Protein AF-A0AAV3RNF5-F1 (afdb_monomer)

Organism: Lithospermum erythrorhizon (NCBI:txid34254)

Radius of gyration: 31.33 Å; Cα contacts (8 Å, |Δi|>4): 77; chains: 1; bounding box: 68×62×92 Å

Sequence (145 aa):
MNTSKTHSNHASTTTNTDNTSTSNSPACAVCKFRRRKCSKDCKLAPYFPANKERDFLNVHKLFGVNNLMRVLESVKATKEKEIAMKTMIIEARLREEDPVEGCCRMINAIRRQIVYYEIELNLVLRQLELCRNHHTLVQNEKRMV

Nearest PDB structures (foldseek):
  5ly0-assembly1_B  TM=9.431E-01  e=1.963E-08  Triticum turgidum

Solvent-accessible surface area (backbone atoms only — not comparable to full-atom values): 8641 Å² total; per-residue (Å²): 136,81,88,79,88,86,82,89,78,90,80,91,76,93,69,94,67,86,72,82,68,82,65,88,66,76,40,18,26,64,28,51,75,69,74,44,86,56,59,94,82,42,87,57,36,88,80,20,38,58,88,33,42,68,53,47,50,31,30,41,72,70,58,28,68,68,53,50,51,52,54,53,67,72,43,83,53,69,69,55,35,52,50,52,53,52,49,48,40,50,47,18,47,34,31,67,79,30,77,84,52,26,56,53,51,58,54,52,51,52,53,51,50,52,54,50,52,53,52,53,50,52,52,52,52,52,51,51,50,54,53,52,51,51,53,51,52,56,53,52,58,66,69,77,109

Mean predicted aligned error: 11.34 Å

Secondary structure (DSSP, 8-state):
------------------------PPPPHHHHHTTSPPPTT-TTTTTS-TT-HHHHHHHHHHT-HHHHHHHHHH--SHHHHHHHHHHHHHHHHHHHH-TTTTHHHHHHHHHHHHHHHHHHHHHHHHHHHHHHHHHHHHHHHHH--

Structure (mmCIF, N/CA/C/O backbone):
data_AF-A0AAV3RNF5-F1
#
_entry.id   AF-A0AAV3RNF5-F1
#
loop_
_atom_site.group_PDB
_atom_site.id
_atom_site.type_symbol
_atom_site.label_atom_id
_atom_site.label_alt_id
_atom_site.label_comp_id
_atom_site.label_asym_id
_atom_site.label_entity_id
_atom_site.label_seq_id
_atom_site.pdbx_PDB_ins_code
_atom_site.Cartn_x
_atom_site.Cartn_y
_atom_site.Cartn_z
_atom_site.occupancy
_atom_site.B_iso_or_equiv
_atom_site.auth_seq_id
_atom_site.auth_comp_id
_atom_site.auth_asym_id
_atom_site.auth_atom_id
_atom_site.pdbx_PDB_model_num
ATOM 1 N N . MET A 1 1 ? 14.821 50.689 22.768 1.00 38.28 1 MET A N 1
ATOM 2 C CA . MET A 1 1 ? 13.853 51.215 23.746 1.00 38.28 1 MET A CA 1
ATOM 3 C C . MET A 1 1 ? 13.130 50.053 24.400 1.00 38.28 1 MET A C 1
ATOM 5 O O . MET A 1 1 ? 12.498 49.267 23.715 1.00 38.28 1 MET A O 1
ATOM 9 N N . ASN A 1 2 ? 13.301 49.994 25.717 1.00 34.19 2 ASN A N 1
ATOM 10 C CA . ASN A 1 2 ? 12.414 49.441 26.738 1.00 34.19 2 ASN A CA 1
ATOM 11 C C . ASN A 1 2 ? 12.231 47.920 26.811 1.00 34.19 2 ASN A C 1
ATOM 13 O O . ASN A 1 2 ? 11.249 47.334 26.374 1.00 34.19 2 ASN A O 1
ATOM 17 N N . THR A 1 3 ? 13.175 47.332 27.543 1.00 38.16 3 THR A N 1
ATOM 18 C CA . THR A 1 3 ? 12.940 46.274 28.527 1.00 38.16 3 THR A CA 1
ATOM 19 C C . THR A 1 3 ? 11.841 46.662 29.524 1.00 38.16 3 THR A C 1
ATOM 21 O O . THR A 1 3 ? 11.853 47.775 30.053 1.00 38.16 3 THR A O 1
ATOM 24 N N . SER A 1 4 ? 10.959 45.731 29.878 1.00 40.38 4 SER A N 1
ATOM 25 C CA . SER A 1 4 ? 10.197 45.772 31.133 1.00 40.38 4 SER A CA 1
ATOM 26 C C . SER A 1 4 ? 9.967 44.348 31.633 1.00 40.38 4 SER A C 1
ATOM 28 O O . SER A 1 4 ? 9.282 43.550 31.003 1.00 40.38 4 SER A O 1
ATOM 30 N N . LYS A 1 5 ? 10.617 44.046 32.760 1.00 42.59 5 LYS A N 1
ATOM 31 C CA . LYS A 1 5 ? 10.325 42.929 33.662 1.00 42.59 5 LYS A CA 1
ATOM 32 C C . LYS A 1 5 ? 9.011 43.212 34.388 1.00 42.59 5 LYS A C 1
ATOM 34 O O . LYS A 1 5 ? 8.830 44.347 34.814 1.00 42.59 5 LYS A O 1
ATOM 39 N N . THR A 1 6 ? 8.244 42.177 34.717 1.00 38.56 6 THR A N 1
ATOM 40 C CA . THR A 1 6 ? 7.567 42.088 36.021 1.00 38.56 6 THR A CA 1
ATOM 41 C C . THR A 1 6 ? 7.509 40.641 36.509 1.00 38.56 6 THR A C 1
ATOM 43 O O . THR A 1 6 ? 7.542 39.686 35.738 1.00 38.56 6 THR A O 1
ATOM 46 N N . HIS A 1 7 ? 7.549 40.538 37.834 1.00 32.91 7 HIS A N 1
ATOM 47 C CA . HIS A 1 7 ? 7.773 39.377 38.685 1.00 32.91 7 HIS A CA 1
ATOM 48 C C . HIS A 1 7 ? 6.473 38.685 39.134 1.00 32.91 7 HIS A C 1
ATOM 50 O O . HIS A 1 7 ? 5.411 39.301 39.106 1.00 32.91 7 HIS A O 1
ATOM 56 N N . SER A 1 8 ? 6.670 37.503 39.744 1.00 36.91 8 SER A N 1
ATOM 57 C CA . SER A 1 8 ? 5.887 36.908 40.850 1.00 36.91 8 SER A CA 1
ATOM 58 C C . SER A 1 8 ? 4.568 36.224 40.489 1.00 36.91 8 SER A C 1
ATOM 60 O O . SER A 1 8 ? 3.853 36.668 39.608 1.00 36.91 8 SER A O 1
ATOM 62 N N . ASN A 1 9 ? 4.091 35.197 41.191 1.00 36.72 9 ASN A N 1
ATOM 63 C CA . ASN A 1 9 ? 4.619 34.184 42.117 1.00 36.72 9 ASN A CA 1
ATOM 64 C C . ASN A 1 9 ? 3.431 33.225 42.367 1.00 36.72 9 ASN A C 1
ATOM 66 O O . ASN A 1 9 ? 2.287 33.654 42.283 1.00 36.72 9 ASN A O 1
ATOM 70 N N . HIS A 1 10 ? 3.730 31.971 42.714 1.00 38.62 10 HIS A N 1
ATOM 71 C CA . HIS A 1 10 ? 2.947 31.050 43.560 1.00 38.62 10 HIS A CA 1
ATOM 72 C C . HIS A 1 10 ? 1.403 31.024 43.494 1.00 38.62 10 HIS A C 1
ATOM 74 O O . HIS A 1 10 ? 0.740 31.942 43.957 1.00 38.62 10 HIS A O 1
ATOM 80 N N . ALA A 1 11 ? 0.847 29.847 43.187 1.00 34.78 11 ALA A N 1
ATOM 81 C CA . ALA A 1 11 ? -0.010 29.104 44.125 1.00 34.78 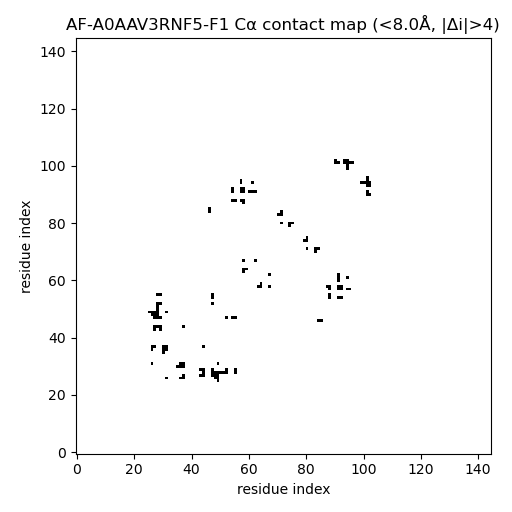11 ALA A CA 1
ATOM 82 C C . ALA A 1 11 ? -0.370 27.726 43.550 1.00 34.78 11 ALA A C 1
ATOM 84 O O . ALA A 1 11 ? -0.955 27.607 42.477 1.00 34.78 11 ALA A O 1
ATOM 85 N N . SER A 1 12 ? -0.028 26.678 44.296 1.00 43.38 12 SER A N 1
ATOM 86 C CA . SER A 1 12 ? -0.557 25.333 44.108 1.00 43.38 12 SER A CA 1
ATOM 87 C C . SER A 1 12 ? -2.062 25.346 44.371 1.00 43.38 12 SER A C 1
ATOM 89 O O . SER A 1 12 ? -2.509 25.852 45.399 1.00 43.38 12 SER A O 1
ATOM 91 N N . THR A 1 13 ? -2.857 24.745 43.493 1.00 32.03 13 THR A N 1
ATOM 92 C CA . THR A 1 13 ? -4.208 24.304 43.848 1.00 32.03 13 THR A CA 1
ATOM 93 C C . THR A 1 13 ? -4.462 22.954 43.206 1.00 32.03 13 THR A C 1
ATOM 95 O O . THR A 1 13 ? -4.762 22.827 42.022 1.00 32.03 13 THR A O 1
ATOM 98 N N . THR A 1 14 ? -4.312 21.931 44.036 1.00 44.72 14 THR A N 1
ATOM 99 C CA . THR A 1 14 ? -4.869 20.600 43.858 1.00 44.72 14 THR A CA 1
ATOM 100 C C . THR A 1 14 ? -6.376 20.740 43.657 1.00 44.72 14 THR A C 1
ATOM 102 O O . THR A 1 14 ? -7.098 21.075 44.590 1.00 44.72 14 THR A O 1
ATOM 105 N N . THR A 1 15 ? -6.865 20.487 42.448 1.00 36.28 15 THR A N 1
ATOM 106 C CA . THR A 1 15 ? -8.278 20.173 42.223 1.00 36.28 15 THR A CA 1
ATOM 107 C C . THR A 1 15 ? -8.352 18.941 41.338 1.00 36.28 15 THR A C 1
ATOM 109 O O . THR A 1 15 ? -8.167 18.999 40.125 1.00 36.28 15 THR A O 1
ATOM 112 N N . ASN A 1 16 ? -8.619 17.800 41.980 1.00 51.03 16 ASN A N 1
ATOM 113 C CA . ASN A 1 16 ? -9.244 16.660 41.326 1.00 51.03 16 ASN A CA 1
ATOM 114 C C . ASN A 1 16 ? -10.481 17.181 40.596 1.00 51.03 16 ASN A C 1
ATOM 116 O O . ASN A 1 16 ? -11.468 17.559 41.221 1.00 51.03 16 ASN A O 1
ATOM 120 N N . THR A 1 17 ? -10.404 17.238 39.275 1.00 38.69 17 THR A N 1
ATOM 121 C CA . THR A 1 17 ? -11.567 17.435 38.422 1.00 38.69 17 THR A CA 1
ATOM 122 C C . THR A 1 17 ? -11.641 16.225 37.515 1.00 38.69 17 THR A C 1
ATOM 124 O O . THR A 1 17 ? -10.989 16.158 36.472 1.00 38.69 17 THR A O 1
ATOM 127 N N . ASP A 1 18 ? -12.456 15.261 37.944 1.00 48.28 18 ASP A N 1
ATOM 128 C CA . ASP A 1 18 ? -13.138 14.317 37.069 1.00 48.28 18 ASP A CA 1
ATOM 129 C C . ASP A 1 18 ? -13.952 15.117 36.048 1.00 48.28 18 ASP A C 1
ATOM 131 O O . ASP A 1 18 ? -15.165 15.307 36.151 1.00 48.28 18 ASP A O 1
ATOM 135 N N . ASN A 1 19 ? -13.262 15.635 35.036 1.00 44.78 19 ASN A N 1
ATOM 136 C CA . ASN A 1 19 ? -13.886 16.258 33.891 1.00 44.78 19 ASN A CA 1
ATOM 137 C C . ASN A 1 19 ? -14.363 15.142 32.974 1.00 44.78 19 ASN A C 1
ATOM 139 O O . ASN A 1 19 ? -13.759 14.827 31.938 1.00 44.78 19 ASN A O 1
ATOM 143 N N . THR A 1 20 ? -15.529 14.616 33.348 1.00 50.09 20 THR A N 1
ATOM 144 C CA . THR A 1 20 ? -16.537 14.050 32.451 1.00 50.09 20 THR A CA 1
ATOM 145 C C . THR A 1 20 ? -16.952 15.140 31.458 1.00 50.09 20 THR A C 1
ATOM 147 O O . THR A 1 20 ? -18.059 15.660 31.452 1.00 50.09 20 THR A O 1
ATOM 150 N N . SER A 1 21 ? -16.000 15.531 30.616 1.00 43.62 21 SER A N 1
ATOM 151 C CA . SER A 1 21 ? -16.215 16.350 29.445 1.00 43.62 21 SER A CA 1
ATOM 152 C C . SER A 1 21 ? -16.916 15.439 28.458 1.00 43.62 21 SER A C 1
ATOM 154 O O . SER A 1 21 ? -16.294 14.676 27.716 1.00 43.62 21 SER A O 1
ATOM 156 N N . THR A 1 22 ? -18.242 15.495 28.472 1.00 50.34 22 THR A N 1
ATOM 157 C CA . THR A 1 22 ? -19.086 15.094 27.351 1.00 50.34 22 THR A CA 1
ATOM 158 C C . THR A 1 22 ? -18.809 16.067 26.203 1.00 50.34 22 THR A C 1
ATOM 160 O O . THR A 1 22 ? -19.655 16.847 25.787 1.00 50.34 22 THR A O 1
ATOM 163 N N . SER A 1 23 ? -17.574 16.067 25.696 1.00 50.94 23 SER A N 1
ATOM 164 C CA . SER A 1 23 ? -17.303 16.570 24.366 1.00 50.94 23 SER A CA 1
ATOM 165 C C . SER A 1 23 ? -18.056 15.630 23.439 1.00 50.94 23 SER A C 1
ATOM 167 O O . SER A 1 23 ? -17.708 14.449 23.348 1.00 50.94 23 SER A O 1
ATOM 169 N N . ASN A 1 24 ? -19.090 16.133 22.767 1.00 62.59 24 ASN A N 1
ATOM 170 C CA . ASN A 1 24 ? -19.763 15.461 21.654 1.00 62.59 24 ASN A CA 1
ATOM 171 C C . ASN A 1 24 ? -18.814 15.345 20.444 1.00 62.59 24 ASN A C 1
ATOM 173 O O . ASN A 1 24 ? -19.161 15.687 19.319 1.00 62.59 24 ASN A O 1
ATOM 177 N N . SER A 1 25 ? -17.576 14.904 20.669 1.00 72.38 25 SER A N 1
ATOM 178 C CA . SER A 1 25 ? -16.649 14.553 19.613 1.00 72.38 25 SER A CA 1
ATOM 179 C C . SER A 1 25 ? -17.159 13.258 18.986 1.00 72.38 25 SER A C 1
ATOM 181 O O . SER A 1 25 ? -17.370 12.280 19.719 1.00 72.38 25 SER A O 1
ATOM 183 N N . PRO A 1 26 ? -17.377 13.228 17.664 1.00 86.25 26 PRO A N 1
ATOM 184 C CA . PRO A 1 26 ? -17.904 12.050 16.998 1.00 86.25 26 PRO A CA 1
ATOM 185 C C . PRO A 1 26 ? -16.987 10.850 17.252 1.00 86.25 26 PRO A C 1
ATOM 187 O O . PRO A 1 26 ? -15.759 10.968 17.236 1.00 86.25 26 PRO A O 1
ATOM 190 N N . ALA A 1 27 ? -17.586 9.685 17.508 1.00 94.62 27 ALA A N 1
ATOM 191 C CA . ALA A 1 27 ? -16.824 8.454 17.663 1.00 94.62 27 ALA A CA 1
ATOM 192 C C . ALA A 1 27 ? -16.014 8.181 16.387 1.00 94.62 27 ALA A C 1
ATOM 194 O O . ALA A 1 27 ? -16.511 8.370 15.277 1.00 94.62 27 ALA A O 1
ATOM 195 N N . CYS A 1 28 ? -14.776 7.706 16.541 1.00 96.31 28 CYS A N 1
ATOM 196 C CA . CYS A 1 28 ? -13.977 7.269 15.399 1.00 96.31 28 CYS A CA 1
ATOM 197 C C . CYS A 1 28 ? -14.695 6.135 14.642 1.00 96.31 28 CYS A C 1
ATOM 199 O O . CYS A 1 28 ? -15.517 5.419 15.230 1.00 96.31 28 CYS A O 1
ATOM 201 N N . ALA A 1 29 ? -14.370 5.928 13.365 1.00 96.38 29 ALA A N 1
ATOM 202 C CA . ALA A 1 29 ? -15.084 4.971 12.518 1.00 96.38 29 ALA A CA 1
ATOM 203 C C . ALA A 1 29 ? -15.090 3.544 13.100 1.00 96.38 29 ALA A C 1
ATOM 205 O O . ALA A 1 29 ? -16.106 2.853 13.054 1.00 96.38 29 ALA A O 1
ATOM 206 N N . VAL A 1 30 ? -13.994 3.128 13.745 1.00 95.31 30 VAL A N 1
ATOM 207 C CA . VAL A 1 30 ? -13.887 1.804 14.384 1.00 95.31 30 VAL A CA 1
ATOM 208 C C . VAL A 1 30 ? -14.840 1.677 15.576 1.00 95.31 30 VAL A C 1
ATOM 210 O O . VAL A 1 30 ? -15.520 0.663 15.743 1.00 95.31 30 VAL A O 1
ATOM 213 N N . CYS A 1 31 ? -14.877 2.689 16.446 1.00 95.75 31 CYS A N 1
ATOM 214 C CA . CYS A 1 31 ? -15.722 2.675 17.640 1.00 95.75 31 CYS A CA 1
ATOM 215 C C . CYS A 1 31 ? -17.203 2.799 17.275 1.00 95.75 31 CYS A C 1
ATOM 217 O O . CYS A 1 31 ? -18.021 2.100 17.873 1.00 95.75 31 CYS A O 1
ATOM 219 N N . LYS A 1 32 ? -17.525 3.602 16.250 1.00 94.94 32 LYS A N 1
ATOM 220 C CA . LYS A 1 32 ? -18.864 3.677 15.660 1.00 94.94 32 LYS A CA 1
ATOM 221 C C . LYS A 1 32 ? -19.306 2.312 15.127 1.00 94.94 32 LYS A C 1
ATOM 223 O O . LYS A 1 32 ? -20.373 1.839 15.506 1.00 94.94 32 LYS A O 1
ATOM 228 N N . PHE A 1 33 ? -18.463 1.637 14.341 1.00 94.06 33 PHE A N 1
ATOM 229 C CA . PHE A 1 33 ? -18.748 0.291 13.829 1.00 94.06 33 PHE A CA 1
ATOM 230 C C . PHE A 1 33 ? -18.991 -0.727 14.952 1.00 94.06 33 PHE A C 1
ATOM 232 O O . PHE A 1 33 ? -19.930 -1.515 14.894 1.00 94.06 33 PHE A O 1
ATOM 239 N N . ARG A 1 34 ? -18.188 -0.668 16.022 1.00 92.44 34 ARG A N 1
ATOM 240 C CA . ARG A 1 34 ? -18.346 -1.517 17.215 1.00 92.44 34 ARG A CA 1
ATOM 241 C C . ARG A 1 34 ? -19.475 -1.082 18.160 1.00 92.44 34 ARG A C 1
ATOM 243 O O . ARG A 1 34 ? -19.637 -1.711 19.200 1.00 92.44 34 ARG A O 1
ATOM 250 N N . ARG A 1 35 ? -20.219 -0.016 17.839 1.00 93.31 35 ARG A N 1
ATOM 251 C CA . ARG A 1 35 ? -21.309 0.545 18.659 1.00 93.31 35 ARG A CA 1
ATOM 252 C C . ARG A 1 35 ? -20.896 0.842 20.110 1.00 93.31 35 ARG A C 1
ATOM 254 O O . ARG A 1 35 ? -21.662 0.607 21.039 1.00 93.31 35 ARG A O 1
ATOM 261 N N . ARG A 1 36 ? -19.679 1.363 20.315 1.00 93.38 36 ARG A N 1
ATOM 262 C CA . ARG A 1 36 ? -19.146 1.725 21.644 1.00 93.38 36 ARG A CA 1
ATOM 263 C C . ARG A 1 36 ? -18.671 3.174 21.699 1.00 93.38 36 ARG A C 1
ATOM 265 O O . ARG A 1 36 ? -18.277 3.742 20.679 1.00 93.38 36 ARG A O 1
ATOM 272 N N . LYS A 1 37 ? -18.624 3.750 22.905 1.00 93.38 37 LYS A N 1
ATOM 273 C CA . LYS A 1 37 ? -18.054 5.088 23.125 1.00 93.38 37 LYS A CA 1
ATOM 274 C C . LYS A 1 37 ? -16.566 5.097 22.752 1.00 93.38 37 LYS A C 1
ATOM 276 O O . LYS A 1 37 ? -15.821 4.180 23.099 1.00 93.38 37 LYS A O 1
ATOM 281 N N . CYS A 1 38 ? -16.134 6.131 22.034 1.00 95.50 38 CYS A N 1
ATOM 282 C CA . CYS A 1 38 ? -14.726 6.326 21.706 1.00 95.50 38 CYS A CA 1
ATOM 283 C C . CYS A 1 38 ? -14.022 7.021 22.879 1.00 95.50 38 CYS A C 1
ATOM 285 O O . CYS A 1 38 ? -14.391 8.138 23.234 1.00 95.50 38 CYS A O 1
ATOM 287 N N . SER A 1 39 ? -13.031 6.358 23.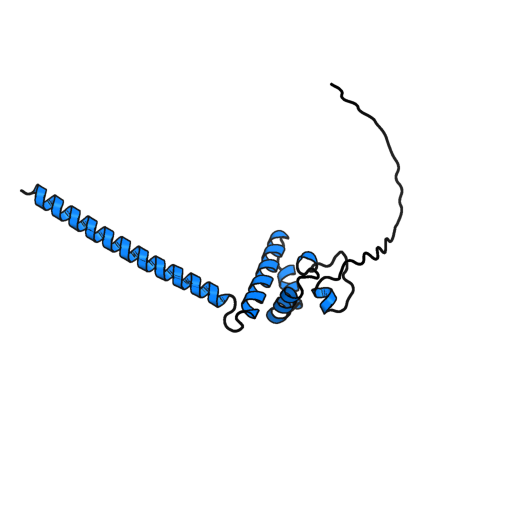485 1.00 93.25 39 SER A N 1
ATOM 288 C CA . SER A 1 39 ? -12.159 6.983 24.491 1.00 93.25 39 SER A CA 1
ATOM 289 C C . SER A 1 39 ? -11.198 7.982 23.835 1.00 93.25 39 SER A C 1
ATOM 291 O O . SER A 1 39 ? -10.872 7.835 22.653 1.00 93.25 39 SER A O 1
ATOM 293 N N . LYS A 1 40 ? -10.707 8.951 24.618 1.00 90.06 40 LYS A N 1
ATOM 294 C CA . LYS A 1 40 ? -9.625 9.864 24.216 1.00 90.06 40 LYS A CA 1
ATOM 295 C C . LYS A 1 40 ? -8.326 9.100 23.911 1.00 90.06 40 LYS A C 1
ATOM 297 O O . LYS A 1 40 ? -7.615 9.473 22.988 1.00 90.06 40 LYS A O 1
ATOM 302 N N . ASP A 1 41 ? -8.109 7.954 24.563 1.00 91.69 41 ASP A N 1
ATOM 303 C CA . ASP A 1 41 ? -6.930 7.089 24.370 1.00 91.69 41 ASP A CA 1
ATOM 304 C C . ASP A 1 41 ? -7.121 6.022 23.275 1.00 91.69 41 ASP A C 1
ATOM 306 O O . ASP A 1 41 ? -6.454 4.982 23.245 1.00 91.69 41 ASP A O 1
ATOM 310 N N . CYS A 1 42 ? -8.086 6.213 22.371 1.00 92.88 42 CYS A N 1
ATOM 311 C CA . CYS A 1 42 ? -8.339 5.250 21.307 1.00 92.88 42 CYS A CA 1
ATOM 312 C C . CYS A 1 42 ? -7.165 5.206 20.314 1.00 92.88 42 CYS A C 1
ATOM 314 O O . CYS A 1 42 ? -7.048 6.060 19.438 1.00 92.88 42 CYS A O 1
ATOM 316 N N . LYS A 1 43 ? -6.360 4.136 20.377 1.00 91.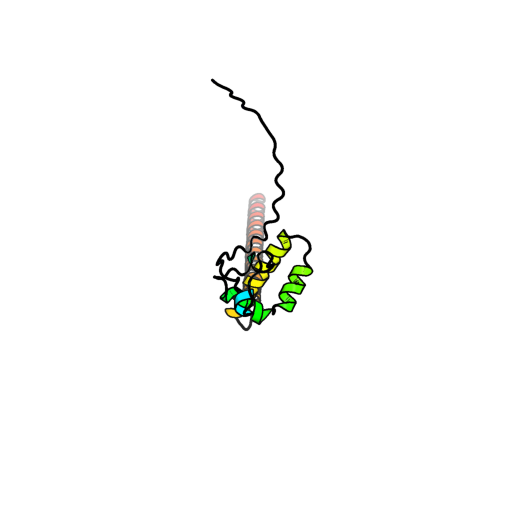69 43 LYS A N 1
ATOM 317 C CA . LYS A 1 43 ? -5.201 3.903 19.488 1.00 91.69 43 LYS A CA 1
ATOM 318 C C . LYS A 1 43 ? -5.522 3.978 17.988 1.00 91.69 43 LYS A C 1
ATOM 320 O O . LYS A 1 43 ? -4.643 4.269 17.189 1.00 91.69 43 LYS A O 1
ATOM 325 N N . LEU A 1 44 ? -6.766 3.685 17.601 1.00 93.19 44 LEU A N 1
ATOM 326 C CA . LEU A 1 44 ? -7.200 3.662 16.201 1.00 93.19 44 LEU A CA 1
ATOM 327 C C . LEU A 1 44 ? -7.856 4.972 15.739 1.00 93.19 44 LEU A C 1
ATOM 329 O O . LEU A 1 44 ? -8.024 5.168 14.537 1.00 93.19 44 LEU A O 1
ATOM 333 N N . ALA A 1 45 ? -8.219 5.870 16.659 1.00 94.62 45 ALA A N 1
ATOM 334 C CA . ALA A 1 45 ? -8.883 7.125 16.316 1.00 94.62 45 ALA A CA 1
ATOM 335 C C . ALA A 1 45 ? -8.048 8.055 15.413 1.00 94.62 45 ALA A C 1
ATOM 337 O O . ALA A 1 45 ? -8.639 8.609 14.487 1.00 94.62 45 ALA A O 1
ATOM 338 N N . PRO A 1 46 ? -6.713 8.184 15.583 1.00 93.62 46 PRO A N 1
ATOM 339 C CA . PRO A 1 46 ? -5.892 9.000 14.683 1.00 93.62 46 PRO A CA 1
ATOM 340 C C . PRO A 1 46 ? -5.913 8.524 13.223 1.00 93.62 46 PRO A C 1
ATOM 342 O O . PRO A 1 46 ? -5.751 9.322 12.304 1.00 93.62 46 PRO A O 1
ATOM 345 N N . TYR A 1 47 ? -6.121 7.225 13.003 1.00 94.75 47 TYR A N 1
ATOM 346 C CA . TYR A 1 47 ? -6.062 6.608 11.677 1.00 94.75 47 TYR A CA 1
ATOM 347 C C . TYR A 1 47 ? -7.433 6.506 11.008 1.00 94.75 47 TYR A C 1
ATOM 349 O O . TYR A 1 47 ? -7.542 6.662 9.791 1.00 94.75 47 TYR A O 1
ATOM 357 N N . PHE A 1 48 ? -8.479 6.299 11.811 1.00 96.06 48 PHE A N 1
ATOM 358 C CA . PHE A 1 48 ? -9.859 6.140 11.360 1.00 96.06 48 PHE A CA 1
ATOM 359 C C . PHE A 1 48 ? -10.792 7.169 12.016 1.00 96.06 48 PHE A C 1
ATOM 361 O O . PHE A 1 48 ? -11.686 6.788 12.780 1.00 96.06 48 PHE A O 1
ATOM 368 N N . PRO A 1 49 ? -10.615 8.476 11.746 1.00 95.50 49 PRO A N 1
ATOM 369 C CA . PRO A 1 49 ? -11.577 9.497 12.150 1.00 95.50 49 PRO A CA 1
ATOM 370 C C . PRO A 1 49 ? -12.977 9.204 11.583 1.00 95.50 49 PRO A C 1
ATOM 372 O O . PRO A 1 49 ? -13.149 8.366 10.698 1.00 95.50 49 PRO A O 1
ATOM 375 N N . ALA A 1 50 ? -13.996 9.897 12.091 1.00 94.88 50 ALA A N 1
ATOM 376 C CA . ALA A 1 50 ? -15.398 9.637 11.747 1.00 94.88 50 ALA A CA 1
ATOM 377 C C . ALA A 1 50 ? -15.709 9.725 10.236 1.00 94.88 50 ALA A C 1
ATOM 379 O O . ALA A 1 50 ? -16.605 9.048 9.755 1.00 94.88 50 ALA A O 1
ATOM 380 N N . ASN A 1 51 ? -14.953 10.508 9.463 1.00 94.75 51 ASN A N 1
ATOM 381 C CA . ASN A 1 51 ? -15.121 10.627 8.010 1.00 94.75 51 ASN A CA 1
ATOM 382 C C . ASN A 1 51 ? -14.422 9.519 7.195 1.00 94.75 51 ASN A C 1
ATOM 384 O O . ASN A 1 51 ? -14.581 9.470 5.979 1.00 94.75 51 ASN A O 1
ATOM 388 N N . LYS A 1 52 ? -13.655 8.626 7.833 1.00 95.69 52 LYS A N 1
ATOM 389 C CA . LYS A 1 52 ? -12.907 7.537 7.178 1.00 95.69 52 LYS A CA 1
ATOM 390 C C . LYS A 1 52 ? -13.539 6.161 7.400 1.00 95.69 52 LYS A C 1
ATOM 392 O O . LYS A 1 52 ? -12.848 5.156 7.554 1.00 95.69 52 LYS A O 1
ATOM 397 N N . GLU A 1 53 ? -14.870 6.105 7.402 1.00 96.44 53 GLU A N 1
ATOM 398 C CA . GLU A 1 53 ? -15.622 4.853 7.566 1.00 96.44 53 GLU A CA 1
ATOM 399 C C . GLU A 1 53 ? -15.329 3.841 6.458 1.00 96.44 53 GLU A C 1
ATOM 401 O O . GLU A 1 53 ? -15.097 2.672 6.759 1.00 96.44 53 GLU A O 1
ATOM 406 N N . ARG A 1 54 ? -15.246 4.286 5.199 1.00 97.12 54 ARG A N 1
ATOM 407 C CA . ARG A 1 54 ? -14.922 3.406 4.066 1.00 97.12 54 ARG A CA 1
ATOM 408 C C . ARG A 1 54 ? -13.527 2.790 4.189 1.00 97.12 54 ARG A C 1
ATOM 410 O O . ARG A 1 54 ? -13.390 1.578 4.059 1.00 97.12 54 ARG A O 1
ATOM 417 N N . ASP A 1 55 ? -12.521 3.599 4.527 1.00 97.62 55 ASP A N 1
ATOM 418 C CA . ASP A 1 55 ? -11.153 3.111 4.750 1.00 97.62 55 ASP A CA 1
ATOM 419 C C . ASP A 1 55 ? -11.123 2.047 5.863 1.00 97.62 55 ASP A C 1
ATOM 421 O O . ASP A 1 55 ? -10.477 1.009 5.716 1.00 97.62 55 ASP A O 1
ATOM 425 N N . PHE A 1 56 ? -11.863 2.262 6.959 1.00 97.69 56 PHE A N 1
ATOM 426 C CA . PHE A 1 56 ? -11.981 1.262 8.021 1.00 97.69 56 PHE A CA 1
ATOM 427 C C . PHE A 1 56 ? -12.658 -0.026 7.537 1.00 97.69 56 PHE A C 1
ATOM 429 O O . PHE A 1 56 ? -12.165 -1.112 7.838 1.00 97.69 56 PHE A O 1
ATOM 436 N N . LEU A 1 57 ? -13.764 0.068 6.794 1.00 97.81 57 LEU A N 1
ATOM 437 C CA . LEU A 1 57 ? -14.477 -1.103 6.275 1.00 97.81 57 LEU A CA 1
ATOM 438 C C . LEU A 1 57 ? -13.597 -1.936 5.337 1.00 97.81 57 LEU A C 1
ATOM 440 O O . LEU A 1 57 ? -13.594 -3.163 5.444 1.00 97.81 57 LEU A O 1
ATOM 444 N N . ASN A 1 58 ? -12.801 -1.287 4.489 1.00 98.12 58 ASN A N 1
ATOM 445 C CA . ASN A 1 58 ? -11.844 -1.962 3.617 1.00 98.12 58 ASN A CA 1
ATOM 446 C C . ASN A 1 58 ? -10.786 -2.713 4.427 1.00 98.12 58 ASN A C 1
ATOM 448 O O . ASN A 1 58 ? -10.567 -3.906 4.213 1.00 98.12 58 ASN A O 1
ATOM 452 N N . VAL A 1 59 ? -10.158 -2.039 5.396 1.00 98.06 59 VAL A N 1
ATOM 453 C CA . VAL A 1 59 ? -9.139 -2.652 6.265 1.00 98.06 59 VAL A CA 1
ATOM 454 C C . VAL A 1 59 ? -9.736 -3.796 7.080 1.00 98.06 59 VAL A C 1
ATOM 456 O O . VAL A 1 59 ? -9.116 -4.849 7.229 1.00 98.06 59 VAL A O 1
ATOM 459 N N . HIS A 1 60 ? -10.957 -3.625 7.580 1.00 97.44 60 HIS A N 1
ATOM 460 C CA . HIS A 1 60 ? -11.680 -4.663 8.298 1.00 97.44 60 HIS A CA 1
ATOM 461 C C . HIS A 1 60 ? -11.956 -5.884 7.415 1.00 97.44 60 HIS A C 1
ATOM 463 O O . HIS A 1 60 ? -11.756 -7.007 7.866 1.00 97.44 60 HIS A O 1
ATOM 469 N N . LYS A 1 61 ? -12.383 -5.672 6.168 1.00 97.00 61 LYS A N 1
ATOM 470 C CA . LYS A 1 61 ? -12.666 -6.748 5.215 1.00 97.00 61 LYS A CA 1
ATOM 471 C C . LYS A 1 61 ? -11.402 -7.508 4.809 1.00 97.00 61 LYS A C 1
ATOM 473 O O . LYS A 1 61 ? -11.454 -8.727 4.706 1.00 97.00 61 LYS A O 1
ATOM 478 N N . LEU A 1 62 ? -10.291 -6.805 4.575 1.00 97.25 62 LEU A N 1
ATOM 479 C CA . LEU A 1 62 ? -9.050 -7.424 4.105 1.00 97.25 62 LEU A CA 1
ATOM 480 C C . LEU A 1 62 ? -8.238 -8.065 5.237 1.00 97.25 62 LEU A C 1
ATOM 482 O O . LEU A 1 62 ? -7.815 -9.211 5.126 1.00 97.25 62 LEU A O 1
ATOM 486 N N . PHE A 1 63 ? -8.009 -7.330 6.324 1.00 96.62 63 PHE A N 1
ATOM 487 C CA . PHE A 1 63 ? -7.131 -7.771 7.409 1.00 96.62 63 PHE A CA 1
ATOM 488 C C . PHE A 1 63 ? -7.911 -8.236 8.637 1.00 96.62 63 PHE A C 1
ATOM 490 O O . PHE A 1 63 ? -7.480 -9.153 9.334 1.00 96.62 63 PHE A O 1
ATOM 497 N N . GLY A 1 64 ? -9.046 -7.604 8.929 1.00 96.00 64 GLY A N 1
ATOM 498 C CA . GLY A 1 64 ? -9.742 -7.753 10.206 1.00 96.00 64 GLY A CA 1
ATOM 499 C C . GLY A 1 64 ? -9.047 -6.995 11.344 1.00 96.00 64 GLY A C 1
ATOM 500 O O . GLY A 1 64 ? -7.846 -6.722 11.314 1.00 96.00 64 GLY A O 1
ATOM 501 N N . VAL A 1 65 ? -9.803 -6.647 12.395 1.00 92.81 65 VAL A N 1
ATOM 502 C CA . VAL A 1 65 ? -9.267 -5.801 13.485 1.00 92.81 65 VAL A CA 1
ATOM 503 C C . VAL A 1 65 ? -8.163 -6.501 14.282 1.00 92.81 65 VAL A C 1
ATOM 505 O O . VAL A 1 65 ? -7.218 -5.849 14.713 1.00 92.81 65 VAL A O 1
ATOM 508 N N . ASN A 1 66 ? -8.253 -7.818 14.478 1.00 93.62 66 ASN A N 1
ATOM 509 C CA . ASN A 1 66 ? -7.268 -8.548 15.282 1.00 93.62 66 ASN A CA 1
ATOM 510 C C . ASN A 1 66 ? -5.894 -8.572 14.600 1.00 93.62 66 ASN A C 1
ATOM 512 O O . ASN A 1 66 ? -4.888 -8.286 15.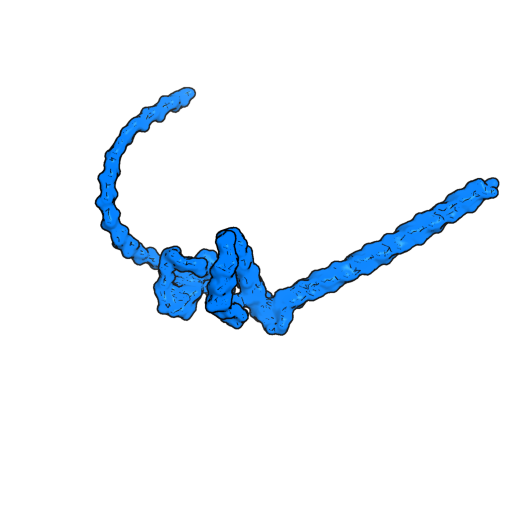245 1.00 93.62 66 ASN A O 1
ATOM 516 N N . ASN A 1 67 ? -5.849 -8.838 13.290 1.00 95.75 67 ASN A N 1
ATOM 517 C CA . ASN A 1 67 ? -4.592 -8.805 12.543 1.00 95.75 67 ASN A CA 1
ATOM 518 C C . ASN A 1 67 ? -4.042 -7.380 12.446 1.00 95.75 67 ASN A C 1
ATOM 520 O O . ASN A 1 67 ? -2.843 -7.192 12.626 1.00 95.75 67 ASN A O 1
ATOM 524 N N . LEU A 1 68 ? -4.911 -6.383 12.240 1.00 95.25 68 LEU A N 1
ATOM 525 C CA . LEU A 1 68 ? -4.534 -4.969 12.270 1.00 95.25 68 LEU A CA 1
ATOM 526 C C . LEU A 1 68 ? -3.819 -4.594 13.574 1.00 95.25 68 LEU A C 1
ATOM 528 O O . LEU A 1 68 ? -2.734 -4.018 13.547 1.00 95.25 68 LEU A O 1
ATOM 532 N N . MET A 1 69 ? -4.412 -4.949 14.717 1.00 93.88 69 MET A N 1
ATOM 533 C CA . MET A 1 69 ? -3.823 -4.679 16.030 1.00 93.88 69 MET A CA 1
ATOM 534 C C . MET A 1 69 ? -2.507 -5.434 16.223 1.00 93.88 69 MET A C 1
ATOM 536 O O . MET A 1 69 ? -1.531 -4.830 16.656 1.00 93.88 69 MET A O 1
ATOM 540 N N . ARG A 1 70 ? -2.447 -6.712 15.827 1.00 96.12 70 ARG A N 1
ATOM 541 C CA . ARG A 1 70 ? -1.230 -7.530 15.919 1.00 96.12 70 ARG A CA 1
ATOM 542 C C . ARG A 1 70 ? -0.064 -6.922 15.136 1.00 96.12 70 ARG A C 1
ATOM 544 O O . ARG A 1 70 ? 1.046 -6.852 15.656 1.00 96.12 70 ARG A O 1
ATOM 551 N N . VAL A 1 71 ? -0.307 -6.449 13.911 1.00 94.88 71 VAL A N 1
ATOM 552 C CA . VAL A 1 71 ? 0.714 -5.756 13.104 1.00 94.88 71 VAL A CA 1
ATOM 553 C C . VAL A 1 71 ? 1.155 -4.472 13.805 1.00 94.88 71 VAL A C 1
ATOM 555 O O . VAL A 1 71 ? 2.349 -4.257 13.996 1.00 94.88 71 VAL A O 1
ATOM 558 N N . LEU A 1 72 ? 0.210 -3.657 14.278 1.00 93.88 72 LEU A N 1
ATOM 559 C CA . LEU A 1 72 ? 0.518 -2.391 14.948 1.00 93.88 72 LEU A CA 1
ATOM 560 C C . LEU A 1 72 ? 1.300 -2.573 16.262 1.00 93.88 72 LEU A C 1
ATOM 562 O O . LEU A 1 72 ? 2.079 -1.701 16.646 1.00 93.88 72 LEU A O 1
ATOM 566 N N . GLU A 1 73 ? 1.088 -3.687 16.959 1.00 93.81 73 GLU A N 1
ATOM 567 C CA . GLU A 1 73 ? 1.797 -4.049 18.190 1.00 93.81 73 GLU A CA 1
ATOM 568 C C . GLU A 1 73 ? 3.181 -4.651 17.923 1.00 93.81 73 GLU A C 1
ATOM 570 O O . GLU A 1 73 ? 4.086 -4.445 18.729 1.00 93.81 73 GLU A O 1
ATOM 575 N N . SER A 1 74 ? 3.378 -5.321 16.781 1.00 95.31 74 SER A N 1
ATOM 576 C CA . SER A 1 74 ? 4.695 -5.841 16.379 1.00 95.31 74 SER A CA 1
ATOM 577 C C . SER A 1 74 ? 5.706 -4.747 16.016 1.00 95.31 74 SER A C 1
ATOM 579 O O . SER A 1 74 ? 6.913 -4.946 16.149 1.00 95.31 74 SER A O 1
ATOM 581 N N . VAL A 1 75 ? 5.227 -3.575 15.592 1.00 95.25 75 VAL A N 1
ATOM 582 C CA . VAL A 1 75 ? 6.076 -2.434 15.241 1.00 95.25 75 VAL A CA 1
ATOM 583 C C . VAL A 1 75 ? 6.409 -1.644 16.506 1.00 95.25 75 VAL A C 1
ATOM 585 O O . VAL A 1 75 ? 5.519 -1.289 17.275 1.00 95.25 75 VAL A O 1
ATOM 588 N N . LYS A 1 76 ? 7.688 -1.341 16.749 1.00 91.38 76 LYS A N 1
ATOM 589 C CA . LYS A 1 76 ? 8.111 -0.634 17.973 1.00 91.38 76 LYS A CA 1
ATOM 590 C C . LYS A 1 76 ? 8.060 0.883 17.810 1.00 91.38 76 LYS A C 1
ATOM 592 O O . LYS A 1 76 ? 7.477 1.568 18.649 1.00 91.38 76 LYS A O 1
ATOM 597 N N . ALA A 1 77 ? 8.634 1.410 16.729 1.00 94.25 77 ALA A N 1
ATOM 598 C CA . ALA A 1 77 ? 8.754 2.847 16.526 1.00 94.25 77 ALA A CA 1
ATOM 599 C C . ALA A 1 77 ? 7.421 3.483 16.104 1.00 94.25 77 ALA A C 1
ATOM 601 O O . ALA A 1 77 ? 6.759 3.033 15.170 1.00 94.25 77 ALA A O 1
ATOM 602 N N . THR A 1 78 ? 7.044 4.590 16.747 1.00 92.38 78 THR A N 1
ATOM 603 C CA . THR A 1 78 ? 5.793 5.315 16.454 1.00 92.38 78 THR A CA 1
ATOM 604 C C . THR A 1 78 ? 5.695 5.757 14.993 1.00 92.38 78 THR A C 1
ATOM 606 O O . THR A 1 78 ? 4.634 5.643 14.384 1.00 92.38 78 THR A O 1
ATOM 609 N N . LYS A 1 79 ? 6.810 6.203 14.400 1.00 94.12 79 LYS A N 1
ATOM 610 C CA . LYS A 1 79 ? 6.860 6.605 12.987 1.00 94.12 79 LYS A CA 1
ATOM 611 C C . LYS A 1 79 ? 6.582 5.429 12.048 1.00 94.12 79 LYS A C 1
ATOM 613 O O . LYS A 1 79 ? 5.839 5.565 11.082 1.00 94.12 79 LYS A O 1
ATOM 618 N N . GLU A 1 80 ? 7.132 4.259 12.351 1.00 95.62 80 GLU A N 1
ATOM 619 C CA . GLU A 1 80 ? 6.893 3.044 11.569 1.00 95.62 80 GLU A CA 1
ATOM 620 C C . GLU A 1 80 ? 5.450 2.556 11.716 1.00 95.62 80 GLU A C 1
ATOM 622 O O . GLU A 1 80 ? 4.869 2.104 10.736 1.00 95.62 80 GLU A O 1
ATOM 627 N N . LYS A 1 81 ? 4.828 2.710 12.896 1.00 95.25 81 LYS A N 1
ATOM 628 C CA . LYS A 1 81 ? 3.397 2.410 13.093 1.00 95.25 81 LYS A CA 1
ATOM 629 C C . LYS A 1 81 ? 2.509 3.249 12.184 1.00 95.25 81 LYS A C 1
ATOM 631 O O . LYS A 1 81 ? 1.541 2.741 11.623 1.00 95.25 81 LYS A O 1
ATOM 636 N N . GLU A 1 82 ? 2.839 4.530 12.036 1.00 94.88 82 GLU A N 1
ATOM 637 C CA . GLU A 1 82 ? 2.128 5.427 11.129 1.00 94.88 82 GLU A CA 1
ATOM 638 C C . GLU A 1 82 ? 2.266 4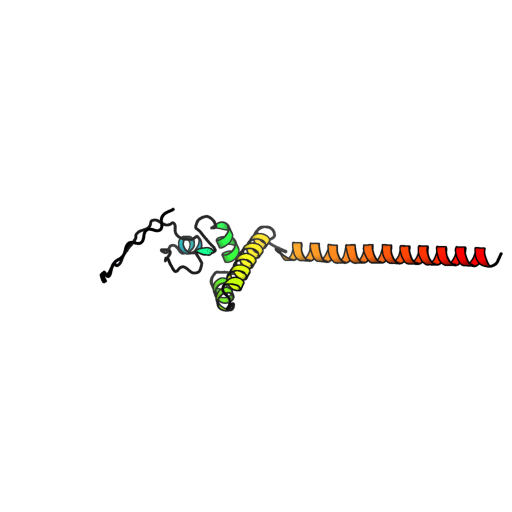.976 9.671 1.00 94.88 82 GLU A C 1
ATOM 640 O O . GLU A 1 82 ? 1.265 4.916 8.956 1.00 94.88 82 GLU A O 1
ATOM 645 N N . ILE A 1 83 ? 3.480 4.614 9.245 1.00 96.56 83 ILE A N 1
ATOM 646 C CA . ILE A 1 83 ? 3.734 4.090 7.897 1.00 96.56 83 ILE A CA 1
ATOM 647 C C . ILE A 1 83 ? 2.967 2.782 7.684 1.00 96.56 83 ILE A C 1
ATOM 649 O O . ILE A 1 83 ? 2.219 2.680 6.719 1.00 96.56 83 ILE A O 1
ATOM 653 N N . ALA A 1 84 ? 3.075 1.824 8.607 1.00 96.81 84 ALA A N 1
ATOM 654 C CA . ALA A 1 84 ? 2.394 0.536 8.525 1.00 96.81 84 ALA A CA 1
ATOM 655 C C . ALA A 1 84 ? 0.877 0.709 8.388 1.00 96.81 84 ALA A C 1
ATOM 657 O O . ALA A 1 84 ? 0.264 0.138 7.491 1.00 96.81 84 ALA A O 1
ATOM 658 N N . MET A 1 85 ? 0.270 1.558 9.221 1.00 96.75 85 MET A N 1
ATOM 659 C CA . MET A 1 85 ? -1.164 1.815 9.151 1.00 96.75 85 MET A CA 1
ATOM 660 C C . MET A 1 85 ? -1.575 2.482 7.833 1.00 96.75 85 MET A C 1
ATOM 662 O O . MET A 1 85 ? -2.570 2.083 7.230 1.00 96.75 85 MET A O 1
ATOM 666 N N . LYS A 1 86 ? -0.808 3.470 7.350 1.00 96.50 86 LYS A N 1
ATOM 667 C CA . LYS A 1 86 ? -1.054 4.094 6.039 1.00 96.50 86 LYS A CA 1
ATOM 668 C C . LYS A 1 86 ? -0.973 3.065 4.910 1.00 96.50 86 LYS A C 1
ATOM 670 O O . LYS A 1 86 ? -1.859 3.047 4.060 1.00 96.50 86 LYS A O 1
ATOM 675 N N . THR A 1 87 ? 0.034 2.194 4.931 1.00 96.94 87 THR A N 1
ATOM 676 C CA . THR A 1 87 ? 0.201 1.120 3.945 1.00 96.94 87 THR A CA 1
ATOM 677 C C . THR A 1 87 ? -0.980 0.157 3.973 1.00 96.94 87 THR A C 1
ATOM 679 O O . THR A 1 87 ? -1.578 -0.082 2.930 1.00 96.94 87 THR A O 1
ATOM 682 N N . MET A 1 88 ? -1.399 -0.313 5.151 1.00 97.38 88 MET A N 1
ATOM 683 C CA . MET A 1 88 ? -2.558 -1.207 5.274 1.00 97.38 88 MET A CA 1
ATOM 684 C C . MET A 1 88 ? -3.847 -0.568 4.742 1.00 97.38 88 MET A C 1
ATOM 686 O O . MET A 1 88 ? -4.643 -1.237 4.087 1.00 97.38 88 MET A O 1
ATOM 690 N N . ILE A 1 89 ? -4.062 0.731 4.976 1.00 97.50 89 ILE A N 1
ATOM 691 C CA . ILE A 1 89 ? -5.218 1.453 4.421 1.00 97.50 89 ILE A CA 1
ATOM 692 C C . ILE A 1 89 ? -5.165 1.478 2.886 1.00 97.50 89 ILE A C 1
ATOM 694 O O . ILE A 1 89 ? -6.179 1.218 2.236 1.00 97.50 89 ILE A O 1
ATOM 698 N N . ILE A 1 90 ? -3.997 1.764 2.305 1.00 97.06 90 ILE A N 1
ATOM 699 C CA . ILE A 1 90 ? -3.814 1.802 0.847 1.00 97.06 90 ILE A CA 1
ATOM 700 C C . ILE A 1 90 ? -4.007 0.409 0.241 1.00 97.06 90 ILE A C 1
ATOM 702 O O . ILE A 1 90 ? -4.758 0.268 -0.718 1.00 97.06 90 ILE A O 1
ATOM 706 N N . GLU A 1 91 ? -3.395 -0.628 0.812 1.00 97.25 91 GLU A N 1
ATOM 707 C CA . GLU A 1 91 ? -3.541 -2.009 0.337 1.00 97.25 91 GLU A CA 1
ATOM 708 C C . GLU A 1 91 ? -4.998 -2.474 0.372 1.00 97.25 91 GLU A C 1
ATOM 710 O O . GLU A 1 91 ? -5.490 -3.064 -0.592 1.00 97.25 91 GLU A O 1
ATOM 715 N N . ALA A 1 92 ? -5.715 -2.155 1.451 1.00 97.94 92 ALA A N 1
ATOM 716 C CA . ALA A 1 92 ? -7.127 -2.481 1.575 1.00 97.94 92 ALA A CA 1
ATOM 717 C C . ALA A 1 92 ? -7.996 -1.758 0.544 1.00 97.94 92 ALA A C 1
ATOM 719 O O . ALA A 1 92 ? -8.926 -2.359 0.009 1.00 97.94 92 ALA A O 1
ATOM 720 N N . ARG A 1 93 ? -7.687 -0.494 0.236 1.00 97.12 93 ARG A N 1
ATOM 721 C CA . ARG A 1 93 ? -8.364 0.256 -0.828 1.00 97.12 93 ARG A CA 1
ATOM 722 C C . ARG A 1 93 ? -8.091 -0.346 -2.203 1.00 97.12 93 ARG A C 1
ATOM 724 O O . ARG A 1 93 ? -9.030 -0.599 -2.944 1.00 97.12 93 ARG A O 1
ATOM 731 N N . LEU A 1 94 ? -6.833 -0.655 -2.514 1.00 97.00 94 LEU A N 1
ATOM 732 C CA . LEU A 1 94 ? -6.472 -1.277 -3.790 1.00 97.00 94 LEU A CA 1
ATOM 733 C C . LEU A 1 94 ? -7.154 -2.638 -3.967 1.00 97.00 94 LEU A C 1
ATOM 735 O O . LEU A 1 94 ? -7.551 -2.985 -5.071 1.00 97.00 94 LEU A O 1
ATOM 739 N N . ARG A 1 95 ? -7.337 -3.401 -2.884 1.00 97.50 95 ARG A N 1
ATOM 740 C CA . ARG A 1 95 ? -8.098 -4.657 -2.913 1.00 97.50 95 ARG A CA 1
ATOM 741 C C . ARG A 1 95 ? -9.610 -4.454 -3.063 1.00 97.50 95 ARG A C 1
ATOM 743 O O . ARG A 1 95 ? -10.287 -5.353 -3.548 1.00 97.50 95 ARG A O 1
ATOM 750 N N . GLU A 1 96 ? -10.153 -3.320 -2.619 1.00 96.88 96 GLU A N 1
ATOM 751 C CA . GLU A 1 96 ? -11.547 -2.947 -2.891 1.00 96.88 96 GLU A CA 1
ATOM 752 C C . GLU A 1 96 ? -11.743 -2.648 -4.385 1.00 96.88 96 GLU A C 1
ATOM 754 O O . GLU A 1 96 ? -12.696 -3.143 -4.981 1.00 96.88 96 GLU A O 1
ATOM 759 N N . GLU A 1 97 ? -10.828 -1.875 -4.976 1.00 95.81 97 GLU A N 1
ATOM 760 C CA . GLU A 1 97 ? -10.840 -1.495 -6.397 1.00 95.81 97 GLU A CA 1
ATOM 761 C C . GLU A 1 97 ? -10.576 -2.693 -7.319 1.00 95.81 97 GLU A C 1
ATOM 763 O O . GLU A 1 97 ? -11.224 -2.841 -8.354 1.00 95.81 97 GLU A O 1
ATOM 768 N N . ASP A 1 98 ? -9.658 -3.575 -6.922 1.00 96.19 98 ASP A N 1
ATOM 769 C CA . ASP A 1 98 ? -9.335 -4.811 -7.622 1.00 96.19 98 ASP A CA 1
ATOM 770 C C . ASP A 1 98 ? -9.364 -6.013 -6.661 1.00 96.19 98 ASP A C 1
ATOM 772 O O . ASP A 1 98 ? -8.358 -6.342 -6.016 1.00 96.19 98 ASP A O 1
ATOM 776 N N . PRO A 1 99 ? -10.505 -6.720 -6.586 1.00 95.62 99 PRO A N 1
ATOM 777 C CA . PRO A 1 99 ? -10.669 -7.874 -5.706 1.00 95.62 99 PRO A CA 1
ATOM 778 C C . PRO A 1 99 ? -9.764 -9.066 -6.033 1.00 95.62 99 PRO A C 1
ATOM 780 O O . PRO A 1 99 ? -9.594 -9.940 -5.178 1.00 95.62 99 PRO A O 1
ATOM 783 N N . VAL A 1 100 ? -9.206 -9.132 -7.247 1.00 95.75 100 VAL A N 1
ATOM 784 C CA . VAL A 1 100 ? -8.391 -10.259 -7.711 1.00 95.75 100 VAL A CA 1
ATOM 785 C C . VAL A 1 100 ? -6.921 -9.986 -7.420 1.00 95.75 100 VAL A C 1
ATOM 787 O O . VAL A 1 100 ? -6.299 -10.721 -6.647 1.00 95.75 100 VAL A O 1
ATOM 790 N N . GLU A 1 101 ? -6.371 -8.908 -7.978 1.00 95.19 101 GLU A N 1
ATOM 791 C CA . GLU A 1 101 ? -4.934 -8.623 -7.903 1.00 95.19 101 GLU A CA 1
ATOM 792 C C . GLU A 1 101 ? -4.581 -7.558 -6.855 1.00 95.19 101 GLU A C 1
ATOM 794 O O . GLU A 1 101 ? -3.470 -7.579 -6.327 1.00 95.19 101 GLU A O 1
ATOM 799 N N . GLY A 1 102 ? -5.495 -6.654 -6.493 1.00 96.00 102 GLY A N 1
ATOM 800 C CA . GLY A 1 102 ? -5.223 -5.558 -5.558 1.00 96.00 102 GLY A CA 1
ATOM 801 C C . GLY A 1 102 ? -3.939 -4.788 -5.895 1.00 96.00 102 GLY A C 1
ATOM 802 O O . GLY A 1 102 ? -3.703 -4.385 -7.035 1.00 96.00 102 GLY A O 1
ATOM 803 N N . CYS A 1 103 ? -3.050 -4.625 -4.910 1.00 95.81 103 CYS A N 1
ATOM 804 C CA . CYS A 1 103 ? -1.758 -3.963 -5.110 1.00 95.81 103 CYS A CA 1
ATOM 805 C C . CYS A 1 103 ? -0.792 -4.730 -6.037 1.00 95.81 103 CYS A C 1
ATOM 807 O O . CYS A 1 103 ? 0.096 -4.113 -6.633 1.00 95.81 103 CYS A O 1
ATOM 809 N N . CYS A 1 104 ? -0.974 -6.043 -6.229 1.00 96.50 104 CYS A N 1
ATOM 810 C CA . CYS A 1 104 ? -0.112 -6.848 -7.096 1.00 96.50 104 CYS A CA 1
ATOM 811 C C . CYS A 1 104 ? -0.198 -6.407 -8.560 1.00 96.50 104 CYS A C 1
ATOM 813 O O . CYS A 1 104 ? 0.823 -6.439 -9.248 1.00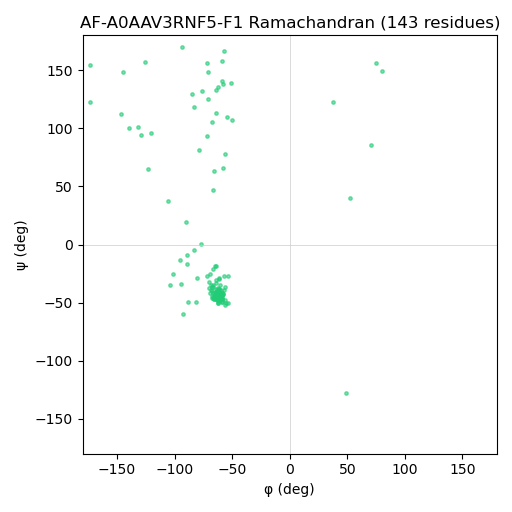 96.50 104 CYS A O 1
ATOM 815 N N . ARG A 1 105 ? -1.363 -5.931 -9.031 1.00 95.38 105 ARG A N 1
ATOM 816 C CA . ARG A 1 105 ? -1.508 -5.390 -10.394 1.00 95.38 105 ARG A CA 1
ATOM 817 C C . ARG A 1 105 ? -0.510 -4.267 -10.645 1.00 95.38 105 ARG A C 1
ATOM 819 O O . ARG A 1 105 ? 0.216 -4.288 -11.639 1.00 95.38 105 ARG A O 1
ATOM 826 N N . MET A 1 106 ? -0.467 -3.303 -9.726 1.00 94.00 106 MET A N 1
ATOM 827 C CA . MET A 1 106 ? 0.396 -2.127 -9.817 1.00 94.00 106 MET A CA 1
ATOM 828 C C . MET A 1 106 ? 1.875 -2.515 -9.734 1.00 94.00 106 MET A C 1
ATOM 830 O O . MET A 1 106 ? 2.671 -2.078 -10.562 1.00 94.00 106 MET A O 1
ATOM 834 N N . ILE A 1 107 ? 2.235 -3.404 -8.802 1.00 96.62 107 ILE A N 1
ATOM 835 C CA . ILE A 1 107 ? 3.606 -3.923 -8.678 1.00 96.62 107 ILE A CA 1
ATOM 836 C C . ILE A 1 107 ? 4.039 -4.615 -9.975 1.00 96.62 107 ILE A C 1
ATOM 838 O O . ILE A 1 107 ? 5.126 -4.354 -10.487 1.00 96.62 107 ILE A O 1
ATOM 842 N N . ASN A 1 108 ? 3.187 -5.471 -10.539 1.00 97.12 108 ASN A N 1
ATOM 843 C CA . ASN A 1 108 ? 3.483 -6.189 -11.775 1.00 97.12 108 ASN A CA 1
ATOM 844 C C . ASN A 1 108 ? 3.580 -5.244 -12.978 1.00 97.12 108 ASN A C 1
ATOM 846 O O . ASN A 1 108 ? 4.425 -5.452 -13.844 1.00 97.12 108 ASN A O 1
ATOM 850 N N . ALA A 1 109 ? 2.756 -4.196 -13.034 1.00 96.69 109 ALA A N 1
ATOM 851 C CA . ALA A 1 109 ? 2.852 -3.175 -14.071 1.00 96.69 109 ALA A CA 1
ATOM 852 C C . ALA A 1 109 ? 4.203 -2.449 -14.023 1.00 96.69 109 ALA A C 1
ATOM 854 O O . ALA A 1 109 ? 4.875 -2.360 -15.048 1.00 96.69 109 ALA A O 1
ATOM 855 N N . ILE A 1 110 ? 4.637 -2.019 -12.834 1.00 97.94 110 ILE A N 1
ATOM 856 C CA . ILE A 1 110 ? 5.934 -1.352 -12.648 1.00 97.94 110 ILE A CA 1
ATOM 857 C C . ILE A 1 110 ? 7.088 -2.305 -12.977 1.00 97.94 110 ILE A C 1
ATOM 859 O O . ILE A 1 110 ? 8.011 -1.926 -13.690 1.00 97.94 110 ILE A O 1
ATOM 863 N N . ARG A 1 111 ? 7.027 -3.568 -12.540 1.00 98.44 111 ARG A N 1
ATOM 864 C CA . ARG A 1 111 ? 8.046 -4.576 -12.885 1.00 98.44 111 ARG A CA 1
ATOM 865 C C . ARG A 1 111 ? 8.167 -4.788 -14.394 1.00 98.44 111 ARG A C 1
ATOM 867 O O . ARG A 1 111 ? 9.278 -4.857 -14.903 1.00 98.44 111 ARG A O 1
ATOM 874 N N . ARG A 1 112 ? 7.043 -4.846 -15.117 1.00 98.38 112 ARG A N 1
ATOM 875 C CA . ARG A 1 112 ? 7.052 -4.930 -16.587 1.00 98.38 112 ARG A CA 1
ATOM 876 C C . ARG A 1 112 ? 7.680 -3.693 -17.228 1.00 98.38 112 ARG A C 1
ATOM 878 O O . ARG A 1 112 ? 8.419 -3.843 -18.192 1.00 98.38 112 ARG A O 1
ATOM 885 N N . GLN A 1 113 ? 7.419 -2.500 -16.691 1.00 98.56 113 GLN A N 1
ATOM 886 C CA . GLN A 1 113 ? 8.041 -1.263 -17.176 1.00 98.56 113 GLN A CA 1
ATOM 887 C C . GLN A 1 113 ? 9.555 -1.256 -16.954 1.00 98.56 113 GLN A C 1
ATOM 889 O O . GLN A 1 113 ? 10.282 -0.881 -17.863 1.00 98.56 113 GLN A O 1
ATOM 894 N N . ILE A 1 114 ? 10.034 -1.717 -15.794 1.00 98.69 114 ILE A N 1
ATOM 895 C CA . ILE A 1 114 ? 11.475 -1.851 -15.528 1.00 98.69 114 ILE A CA 1
ATOM 896 C C . ILE A 1 114 ? 12.125 -2.736 -16.596 1.00 98.69 114 ILE A C 1
ATOM 898 O O . ILE A 1 114 ? 13.049 -2.290 -17.266 1.00 98.69 114 ILE A O 1
ATOM 902 N N . VAL A 1 115 ? 11.577 -3.934 -16.829 1.00 98.69 115 VAL A N 1
ATOM 903 C CA . VAL A 1 115 ? 12.096 -4.859 -17.851 1.00 98.69 115 VAL A CA 1
ATOM 904 C C . VAL A 1 115 ? 12.065 -4.232 -19.248 1.00 98.69 115 VAL A C 1
ATOM 906 O O . VAL A 1 115 ? 13.024 -4.357 -20.004 1.00 98.69 115 VAL A O 1
ATOM 909 N N . TYR A 1 116 ? 10.979 -3.537 -19.597 1.00 98.56 116 TYR A N 1
ATOM 910 C CA . TYR A 1 116 ? 10.864 -2.845 -20.881 1.00 98.56 116 TYR A CA 1
ATOM 911 C C . TYR A 1 116 ? 11.984 -1.810 -21.072 1.00 98.56 116 TYR A C 1
ATOM 913 O O . TYR A 1 116 ? 12.680 -1.842 -22.086 1.00 98.56 116 TYR A O 1
ATOM 921 N N . TYR A 1 117 ? 12.207 -0.943 -20.081 1.00 98.62 117 TYR A N 1
ATOM 922 C CA . TYR A 1 117 ? 13.234 0.097 -20.165 1.00 98.62 117 TYR A CA 1
ATOM 923 C C . TYR A 1 117 ? 14.656 -0.464 -20.112 1.00 98.62 117 TYR A C 1
ATOM 925 O O . TYR A 1 117 ? 15.548 0.071 -20.763 1.00 98.62 117 TYR A O 1
ATOM 933 N N . GLU A 1 118 ? 14.884 -1.561 -19.390 1.00 98.69 118 GLU A N 1
ATOM 934 C CA . GLU A 1 118 ? 16.167 -2.267 -19.417 1.00 98.69 118 GLU A CA 1
ATOM 935 C C . GLU A 1 118 ? 16.468 -2.819 -20.817 1.00 98.69 118 GLU A C 1
ATOM 937 O O . GLU A 1 118 ? 17.592 -2.690 -21.304 1.00 98.69 118 GLU A O 1
ATOM 942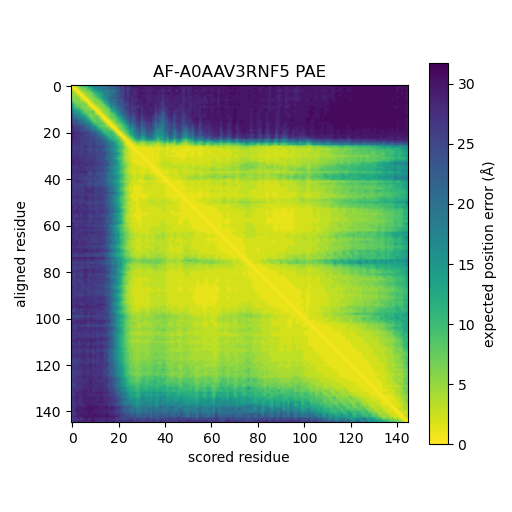 N N . ILE A 1 119 ? 15.475 -3.396 -21.501 1.00 98.69 119 ILE A N 1
ATOM 943 C CA . ILE A 1 119 ? 15.632 -3.880 -22.881 1.00 98.69 119 ILE A CA 1
ATOM 944 C C . ILE A 1 119 ? 15.919 -2.714 -23.834 1.00 98.69 119 ILE A C 1
ATOM 946 O O . ILE A 1 119 ? 16.850 -2.798 -24.638 1.00 98.69 119 ILE A O 1
ATOM 950 N N . GLU A 1 120 ? 15.154 -1.626 -23.735 1.00 98.62 120 GLU A N 1
ATOM 951 C CA . GLU A 1 120 ? 15.332 -0.432 -24.567 1.00 98.62 120 GLU A CA 1
ATOM 952 C C . GLU A 1 120 ? 16.727 0.182 -24.384 1.00 98.62 120 GLU A C 1
ATOM 954 O O . GLU A 1 120 ? 17.429 0.445 -25.364 1.00 98.62 120 GLU A O 1
ATOM 959 N N . LEU A 1 121 ? 17.183 0.318 -23.136 1.00 98.62 121 LEU A N 1
ATOM 960 C CA . LEU A 1 121 ? 18.521 0.812 -22.822 1.00 98.62 121 LEU A CA 1
ATOM 961 C C . LEU A 1 121 ? 19.610 -0.074 -23.442 1.00 98.62 121 LEU A C 1
ATOM 963 O O . LEU A 1 121 ? 20.534 0.436 -24.077 1.00 98.62 121 LEU A O 1
ATOM 967 N N . ASN A 1 122 ? 19.495 -1.396 -23.299 1.00 98.56 122 ASN A N 1
ATOM 968 C CA . ASN A 1 122 ? 20.459 -2.337 -23.871 1.00 98.56 122 ASN A CA 1
ATOM 969 C C . ASN A 1 122 ? 20.506 -2.266 -25.404 1.00 98.56 122 ASN A C 1
ATOM 971 O O . ASN A 1 122 ? 21.586 -2.346 -25.994 1.00 98.56 122 ASN A O 1
ATOM 975 N N . LEU A 1 123 ? 19.357 -2.076 -26.058 1.00 98.50 123 LEU A N 1
ATOM 976 C CA . LEU A 1 123 ? 19.291 -1.902 -27.507 1.00 98.50 123 LEU A CA 1
ATOM 977 C C . LEU A 1 123 ? 20.059 -0.651 -27.953 1.00 98.50 123 LEU A C 1
ATOM 979 O O . LEU A 1 123 ? 20.886 -0.732 -28.863 1.00 98.50 123 LEU A O 1
ATOM 983 N N . VAL A 1 124 ? 19.823 0.486 -27.293 1.00 98.38 124 VAL A N 1
ATOM 984 C CA . VAL A 1 124 ? 20.493 1.756 -27.613 1.00 98.38 124 VAL A CA 1
ATOM 985 C C . VAL A 1 124 ? 21.997 1.662 -27.358 1.00 98.38 124 VAL A C 1
ATOM 987 O O . VAL A 1 124 ? 22.791 2.087 -28.197 1.00 98.38 124 VAL A O 1
ATOM 990 N N . LEU A 1 125 ? 22.416 1.055 -26.244 1.00 98.38 125 LEU A N 1
ATOM 991 C CA . LEU A 1 125 ? 23.835 0.843 -25.943 1.00 98.38 125 LEU A CA 1
ATOM 992 C C . LEU A 1 125 ? 24.528 0.006 -27.025 1.00 98.38 125 LEU A C 1
ATOM 994 O O . LEU A 1 125 ? 25.610 0.375 -27.486 1.00 98.38 125 LEU A O 1
ATOM 998 N N . ARG A 1 126 ? 23.880 -1.065 -27.496 1.00 98.12 126 ARG A N 1
ATOM 999 C CA . ARG A 1 126 ? 24.408 -1.898 -28.584 1.00 98.12 126 ARG A CA 1
ATOM 1000 C C . ARG A 1 126 ? 24.514 -1.128 -29.901 1.00 98.12 126 ARG A C 1
ATOM 1002 O O . ARG A 1 126 ? 25.506 -1.264 -30.612 1.00 98.12 126 ARG A O 1
ATOM 1009 N N . GLN A 1 127 ? 23.522 -0.303 -30.232 1.00 97.75 127 GLN A N 1
ATOM 1010 C CA . GLN A 1 127 ? 23.575 0.551 -31.424 1.00 97.75 127 GLN A CA 1
ATOM 1011 C C . GLN A 1 127 ? 24.722 1.568 -31.346 1.00 97.75 127 GLN A C 1
ATOM 1013 O O . GLN 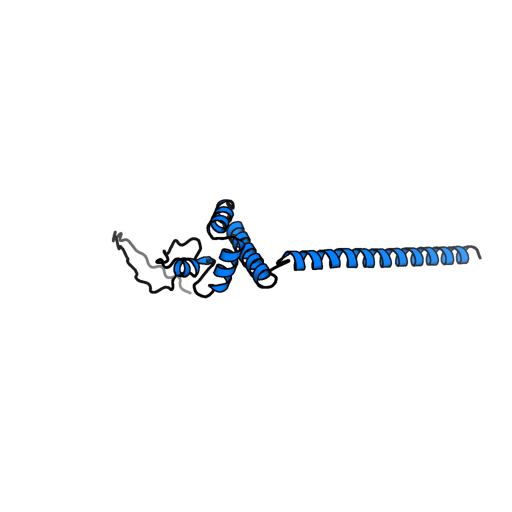A 1 127 ? 25.446 1.755 -32.322 1.00 97.75 127 GLN A O 1
ATOM 1018 N N . LEU A 1 128 ? 24.936 2.183 -30.180 1.00 97.44 128 LEU A N 1
ATOM 1019 C CA . LEU A 1 128 ? 26.049 3.109 -29.959 1.00 97.44 128 LEU A CA 1
ATOM 1020 C C . LEU A 1 128 ? 27.409 2.431 -30.142 1.00 97.44 128 LEU A C 1
ATOM 1022 O O . LEU A 1 128 ? 28.308 3.024 -30.738 1.00 97.44 128 LEU A O 1
ATOM 1026 N N . GLU A 1 129 ? 27.563 1.199 -29.659 1.00 97.25 129 GLU A N 1
ATOM 1027 C CA . GLU A 1 129 ? 28.783 0.415 -29.852 1.00 97.25 129 GLU A CA 1
ATOM 1028 C C . GLU A 1 129 ? 29.057 0.151 -31.340 1.00 97.25 129 GLU A C 1
ATOM 1030 O O . GLU A 1 129 ? 30.164 0.408 -31.817 1.00 97.25 129 GLU A O 1
ATOM 1035 N N . LEU A 1 130 ? 28.039 -0.260 -32.103 1.00 96.56 130 LEU A N 1
ATOM 1036 C CA . LEU A 1 130 ? 28.164 -0.463 -33.551 1.00 96.56 130 LEU A CA 1
ATOM 1037 C C . LEU A 1 130 ? 28.590 0.821 -34.276 1.00 96.56 130 LEU A C 1
ATOM 1039 O O . LEU A 1 130 ? 29.519 0.792 -35.085 1.00 96.56 130 LEU A O 1
ATOM 1043 N N . CYS A 1 131 ? 27.967 1.958 -33.955 1.00 95.38 131 CYS A N 1
ATOM 1044 C CA . CYS A 1 131 ? 28.319 3.252 -34.541 1.00 95.38 131 CYS A CA 1
ATOM 1045 C C . CYS A 1 131 ? 29.760 3.673 -34.208 1.00 95.38 131 CYS A C 1
ATOM 1047 O O . CYS A 1 131 ? 30.479 4.167 -35.078 1.00 95.38 131 CYS A O 1
ATOM 1049 N N . ARG A 1 132 ? 30.213 3.455 -32.966 1.00 95.19 132 ARG A N 1
ATOM 1050 C CA . ARG A 1 132 ? 31.593 3.750 -32.538 1.00 95.19 132 ARG A CA 1
ATOM 1051 C C . ARG A 1 132 ? 32.616 2.880 -33.264 1.00 95.19 132 ARG A C 1
ATOM 1053 O O . ARG A 1 132 ? 33.643 3.391 -33.718 1.00 95.19 132 ARG A O 1
ATOM 1060 N N . ASN A 1 133 ? 32.324 1.589 -33.405 1.00 93.50 133 ASN A N 1
ATOM 1061 C CA . ASN A 1 133 ? 33.186 0.648 -34.114 1.00 93.50 133 ASN A CA 1
ATOM 1062 C C . ASN A 1 133 ? 33.293 1.024 -35.594 1.00 93.50 133 ASN A C 1
ATOM 1064 O O . ASN A 1 133 ? 34.400 1.139 -36.115 1.00 93.50 133 ASN A O 1
ATOM 1068 N N . HIS A 1 134 ? 32.163 1.316 -36.244 1.00 93.19 134 HIS A N 1
ATOM 1069 C CA . HIS A 1 134 ? 32.146 1.775 -37.631 1.00 93.19 134 HIS A CA 1
ATOM 1070 C C . HIS A 1 134 ? 32.957 3.064 -37.825 1.00 93.19 134 HIS A C 1
ATOM 1072 O O . HIS A 1 134 ? 33.805 3.127 -38.712 1.00 93.19 134 HIS A O 1
ATOM 1078 N N . HIS A 1 135 ? 32.767 4.065 -36.958 1.00 91.12 135 HIS A N 1
ATOM 1079 C CA . HIS A 1 135 ? 33.554 5.298 -37.010 1.00 91.12 135 HIS A CA 1
ATOM 1080 C C . HIS A 1 135 ? 35.061 5.021 -36.891 1.00 91.12 135 HIS A C 1
ATOM 1082 O O . HIS A 1 135 ? 35.850 5.582 -37.644 1.00 91.12 135 HIS A O 1
ATOM 1088 N N . THR A 1 136 ? 35.468 4.127 -35.987 1.00 91.19 136 THR A N 1
ATOM 1089 C CA . THR A 1 136 ? 36.881 3.763 -35.798 1.00 91.19 136 THR A CA 1
ATOM 1090 C C . THR A 1 136 ? 37.473 3.093 -37.039 1.00 91.19 136 THR A C 1
ATOM 1092 O O . THR A 1 136 ? 38.573 3.451 -37.455 1.00 91.19 136 THR A O 1
ATOM 1095 N N . LEU A 1 137 ? 36.740 2.167 -37.664 1.00 90.31 137 LEU A N 1
ATOM 1096 C CA . LEU A 1 137 ? 37.178 1.499 -38.894 1.00 90.31 137 LEU A CA 1
ATOM 1097 C C . LEU A 1 137 ? 37.390 2.503 -40.034 1.00 90.31 137 LEU A C 1
ATOM 1099 O O . LEU A 1 137 ? 38.464 2.528 -40.630 1.00 90.31 137 LEU A O 1
ATOM 1103 N N . VAL A 1 138 ? 36.425 3.398 -40.259 1.00 89.00 138 VAL A N 1
ATOM 1104 C CA . VAL A 1 138 ? 36.518 4.439 -41.297 1.00 89.00 138 VAL A CA 1
ATOM 1105 C C . VAL A 1 138 ? 37.697 5.390 -41.049 1.00 89.00 138 VAL A C 1
ATOM 1107 O O . VAL A 1 138 ? 38.363 5.817 -41.991 1.00 89.00 138 VAL A O 1
ATOM 1110 N N . GLN A 1 139 ? 37.980 5.739 -39.791 1.00 83.44 139 GLN A N 1
ATOM 1111 C CA . GLN A 1 139 ? 39.139 6.575 -39.448 1.00 83.44 139 GLN A CA 1
ATOM 1112 C C . GLN A 1 139 ? 40.471 5.856 -39.704 1.00 83.44 139 GLN A C 1
ATOM 1114 O O . 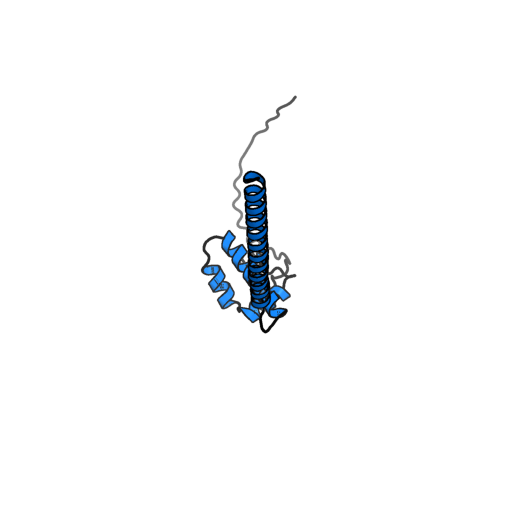GLN A 1 139 ? 41.430 6.487 -40.147 1.00 83.44 139 GLN A O 1
ATOM 1119 N N . ASN A 1 140 ? 40.535 4.547 -39.453 1.00 83.31 140 ASN A N 1
ATOM 1120 C CA . ASN A 1 140 ? 41.732 3.747 -39.706 1.00 83.31 140 ASN A CA 1
ATOM 1121 C C . ASN A 1 140 ? 42.008 3.588 -41.208 1.00 83.31 140 ASN A C 1
ATOM 1123 O O . ASN A 1 140 ? 43.156 3.736 -41.621 1.00 83.31 140 ASN A O 1
ATOM 1127 N N . GLU A 1 141 ? 40.976 3.362 -42.026 1.00 79.50 141 GLU A N 1
ATOM 1128 C CA . GLU A 1 141 ? 41.111 3.293 -43.490 1.00 79.50 141 GLU A CA 1
ATOM 1129 C C . GLU A 1 141 ? 41.644 4.607 -44.074 1.00 79.50 141 GLU A C 1
ATOM 1131 O O . GLU A 1 141 ? 42.583 4.598 -44.865 1.00 79.50 141 GLU A O 1
ATOM 1136 N N . LYS A 1 142 ? 41.124 5.754 -43.617 1.00 76.25 142 LYS A N 1
ATOM 1137 C CA . LYS A 1 142 ? 41.599 7.083 -44.043 1.00 76.25 142 LYS A CA 1
ATOM 1138 C C . LYS A 1 142 ? 43.039 7.402 -43.636 1.00 76.25 142 LYS A C 1
ATOM 1140 O O . LYS A 1 142 ? 43.608 8.338 -44.177 1.00 76.25 142 LYS A O 1
ATOM 1145 N N . ARG A 1 143 ? 43.606 6.689 -42.659 1.00 73.00 143 ARG A N 1
ATOM 1146 C CA . ARG A 1 143 ? 44.986 6.889 -42.189 1.00 73.00 143 ARG A CA 1
ATOM 1147 C C . ARG A 1 143 ? 46.001 6.035 -42.965 1.00 73.00 143 ARG A C 1
ATOM 1149 O O . ARG A 1 143 ? 47.194 6.302 -42.871 1.00 73.00 143 ARG A O 1
ATOM 1156 N N . MET A 1 144 ? 45.552 5.002 -43.681 1.00 63.25 144 MET A N 1
ATOM 1157 C CA . MET A 1 144 ? 46.418 4.124 -44.484 1.00 63.25 144 MET A CA 1
ATOM 1158 C C . MET A 1 144 ? 46.629 4.604 -45.928 1.00 63.25 144 MET A C 1
ATOM 1160 O O . MET A 1 144 ? 47.460 4.026 -46.628 1.00 63.25 144 MET A O 1
ATOM 1164 N N . VAL A 1 145 ? 45.893 5.628 -46.362 1.00 57.25 145 VAL A N 1
ATOM 1165 C CA . VAL A 1 145 ? 46.008 6.283 -47.677 1.00 57.25 145 VAL A CA 1
ATOM 1166 C C . VAL A 1 145 ? 46.698 7.627 -47.501 1.00 57.25 145 VAL A C 1
ATOM 1168 O O . VAL A 1 145 ? 47.543 7.961 -48.358 1.00 57.25 145 VAL A O 1
#

pLDDT: mean 85.55, std 20.44, range [32.03, 98.69]

InterPro domains:
  IPR004883 Lateral organ boundaries, LOB [PF03195] (27-123)
  IPR004883 Lateral organ boundaries, LOB [PS50891] (26-128)

Foldseek 3Di:
DDDDDDDDDDDDDDDPDPPPPPPVQPAFLVCVVVVHDHDPPRPCCVLGPPVNNVLVVLLCVPQNPVSLVVVLVVDDDPVVSVVVSVVSSQQSVQCVVPVPQRCVVVVVVVVVVVVVVVVVVVVVVVVVVVVVVVVVVVVVVVVVD